Protein AF-A0A2N8KZ09-F1 (afdb_monomer_lite)

Foldseek 3Di:
DDDDDDDDDDDDDPPDDDDDPPPQFWWFECDPNDTDIDSDYYPPDTDRDDVVVVPPPPVPPPPPDDDDQDPPDVFFDADDPVRLVVLVVLLPDPVADPVLSVLSVVVSVVRVCSSVVVFGDGPVLVVLSVVQNVCSPPPPSNPVSSVSNVVSRVVRVVVSVPDPPDPPPDDDDDDDDDD

Structure (mmCIF, N/CA/C/O backbone):
data_AF-A0A2N8KZ09-F1
#
_entry.id   AF-A0A2N8KZ09-F1
#
loop_
_atom_site.group_PDB
_atom_site.id
_atom_site.type_symbol
_atom_site.label_atom_id
_atom_site.label_alt_id
_atom_site.label_comp_id
_atom_site.label_asym_id
_atom_site.label_entity_id
_atom_site.label_seq_id
_atom_site.pdbx_PDB_ins_code
_atom_site.Cartn_x
_atom_site.Cartn_y
_atom_site.Cartn_z
_atom_site.occupancy
_atom_site.B_iso_or_equiv
_atom_site.auth_seq_id
_atom_site.auth_comp_id
_atom_site.auth_asym_id
_atom_site.auth_atom_id
_atom_site.pdbx_PDB_model_num
ATOM 1 N N . MET A 1 1 ? -42.886 10.091 74.889 1.00 37.59 1 MET A N 1
ATOM 2 C CA . MET A 1 1 ? -41.455 10.090 75.266 1.00 37.59 1 MET A CA 1
ATOM 3 C C . MET A 1 1 ? -40.608 9.881 74.020 1.00 37.59 1 MET A C 1
ATOM 5 O O . MET A 1 1 ? -40.576 8.797 73.460 1.00 37.59 1 MET A O 1
ATOM 9 N N . THR A 1 2 ? -40.001 10.965 73.553 1.00 36.28 2 THR A N 1
ATOM 10 C CA . THR A 1 2 ? -39.181 11.098 72.344 1.00 36.28 2 THR A CA 1
ATOM 11 C C . THR A 1 2 ? -37.743 10.675 72.647 1.00 36.28 2 THR A C 1
ATOM 13 O O . THR A 1 2 ? -37.144 11.218 73.576 1.00 36.28 2 THR A O 1
ATOM 16 N N . LYS A 1 3 ? -37.153 9.756 71.870 1.00 41.88 3 LYS A N 1
ATOM 17 C CA . LYS A 1 3 ? -35.700 9.513 71.898 1.00 41.88 3 LYS A CA 1
ATOM 18 C C . LYS A 1 3 ? -35.048 10.035 70.621 1.00 41.88 3 LYS A C 1
ATOM 20 O O . LYS A 1 3 ? -35.532 9.836 69.513 1.00 41.88 3 LYS A O 1
ATOM 25 N N . LYS A 1 4 ? -34.006 10.824 70.867 1.00 43.16 4 LYS A N 1
ATOM 26 C CA . LYS A 1 4 ? -33.340 11.776 69.984 1.00 43.16 4 LYS A CA 1
ATOM 27 C C . LYS A 1 4 ? -32.365 11.079 69.034 1.00 43.16 4 LYS A C 1
ATOM 29 O O . LYS A 1 4 ? -31.778 10.058 69.370 1.00 43.16 4 LYS A O 1
ATOM 34 N N . LYS A 1 5 ? -32.194 11.715 67.874 1.00 48.69 5 LYS A N 1
ATOM 35 C CA . LYS A 1 5 ? -31.202 11.450 66.828 1.00 48.69 5 LYS A CA 1
ATOM 36 C C . LYS A 1 5 ? -29.774 11.432 67.386 1.00 48.69 5 LYS A C 1
ATOM 38 O O . LYS A 1 5 ? -29.402 12.346 68.120 1.00 48.69 5 LYS A O 1
ATOM 43 N N . THR A 1 6 ? -28.953 10.514 66.887 1.00 51.81 6 THR A N 1
ATOM 44 C CA . THR A 1 6 ? -27.493 10.663 66.858 1.00 51.81 6 THR A CA 1
ATOM 45 C C . THR A 1 6 ? -27.027 10.500 65.417 1.00 51.81 6 THR A C 1
ATOM 47 O O . THR A 1 6 ? -27.088 9.424 64.834 1.00 51.81 6 THR A O 1
ATOM 50 N N . LEU A 1 7 ? -26.619 11.627 64.841 1.00 48.38 7 LEU A N 1
ATOM 51 C CA . LEU A 1 7 ? -25.989 11.777 63.538 1.00 48.38 7 LEU A CA 1
ATOM 52 C C . LEU A 1 7 ? -24.476 11.842 63.796 1.00 48.38 7 LEU A C 1
ATOM 54 O O . LEU A 1 7 ? -24.051 12.760 64.493 1.00 48.38 7 LEU A O 1
ATOM 58 N N . ARG A 1 8 ? -23.680 10.891 63.293 1.00 46.66 8 ARG A N 1
ATOM 59 C CA . ARG A 1 8 ? -22.218 11.010 63.092 1.00 46.66 8 ARG A CA 1
ATOM 60 C C . ARG A 1 8 ? 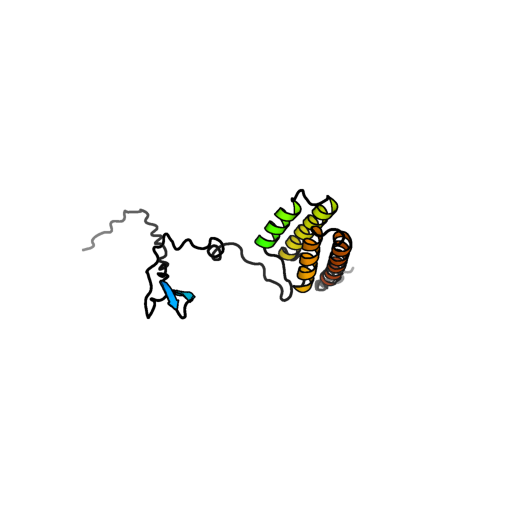-21.692 9.747 62.408 1.00 46.66 8 ARG A C 1
ATOM 62 O O . ARG A 1 8 ? -21.814 8.667 62.968 1.00 46.66 8 ARG A O 1
ATOM 69 N N . GLY A 1 9 ? -21.096 9.893 61.225 1.00 42.09 9 GLY A N 1
ATOM 70 C CA . GLY A 1 9 ? -20.384 8.797 60.563 1.00 42.09 9 GLY A CA 1
ATOM 71 C C . GLY A 1 9 ? -20.285 8.941 59.049 1.00 42.09 9 GLY A C 1
ATOM 72 O O . GLY A 1 9 ? -20.786 8.101 58.317 1.00 42.09 9 GLY A O 1
ATOM 73 N N . LEU A 1 10 ? -19.669 10.025 58.580 1.00 50.28 10 LEU A N 1
ATOM 74 C CA . LEU A 1 10 ? -19.188 10.157 57.207 1.00 50.28 10 LEU A CA 1
ATOM 75 C C . LEU A 1 10 ? -17.966 9.234 57.037 1.00 50.28 10 LEU A C 1
ATOM 77 O O . LEU A 1 10 ? -16.933 9.537 57.623 1.00 50.28 10 LEU A O 1
ATOM 81 N N . ALA A 1 11 ? -18.069 8.142 56.272 1.00 45.16 11 ALA A N 1
ATOM 82 C CA . ALA A 1 11 ? -16.918 7.449 55.675 1.00 45.16 11 ALA A CA 1
ATOM 83 C C . ALA A 1 11 ? -17.368 6.408 54.629 1.00 45.16 11 ALA A C 1
ATOM 85 O O . ALA A 1 11 ? -17.745 5.290 54.957 1.00 45.16 11 ALA A O 1
ATOM 86 N N . LEU A 1 12 ? -17.330 6.816 53.359 1.00 50.81 12 LEU A N 1
ATOM 87 C CA . LEU A 1 12 ? -16.536 6.153 52.321 1.00 50.81 12 LEU A CA 1
ATOM 88 C C . LEU A 1 12 ? -16.570 4.610 52.294 1.00 50.81 12 LEU A C 1
ATOM 90 O O . LEU A 1 12 ? -15.692 3.981 52.867 1.00 50.81 12 LEU A O 1
ATOM 94 N N . VAL A 1 13 ? -17.479 4.012 51.513 1.00 52.56 13 VAL A N 1
ATOM 95 C CA . VAL A 1 13 ? -17.169 2.774 50.772 1.00 52.56 13 VAL A CA 1
ATOM 96 C C . VAL A 1 13 ? -17.828 2.838 49.397 1.00 52.56 13 VAL A C 1
ATOM 98 O O . VAL A 1 13 ? -19.009 2.567 49.199 1.00 52.56 13 VAL A O 1
ATOM 101 N N . LEU A 1 14 ? -17.002 3.240 48.441 1.00 52.16 14 LEU A N 1
ATOM 102 C CA . LEU A 1 14 ? -17.179 3.086 47.012 1.00 52.16 14 LEU A CA 1
ATOM 103 C C . LEU A 1 14 ? -17.068 1.582 46.688 1.00 52.16 14 LEU A C 1
ATOM 105 O O . LEU A 1 14 ? -15.978 1.088 46.413 1.00 52.16 14 LEU A O 1
ATOM 109 N N . SER A 1 15 ? -18.165 0.825 46.776 1.00 49.12 15 SER A N 1
ATOM 110 C CA . SER A 1 15 ? -18.178 -0.593 46.383 1.00 49.12 15 SER A CA 1
ATOM 111 C C . SER A 1 15 ? -18.337 -0.729 44.870 1.00 49.12 15 SER A C 1
ATOM 113 O O . SER A 1 15 ? -19.408 -1.029 44.350 1.00 49.12 15 SER A O 1
ATOM 115 N N . VAL A 1 16 ? -17.223 -0.512 44.173 1.00 52.28 16 VAL A N 1
ATOM 116 C CA . VAL A 1 16 ? -16.947 -1.130 42.876 1.00 52.28 16 VAL A CA 1
ATOM 117 C C . VAL A 1 16 ? -16.784 -2.634 43.120 1.00 52.28 16 VAL A C 1
ATOM 119 O O . VAL A 1 16 ? -15.796 -3.064 43.706 1.00 52.28 16 VAL A O 1
ATOM 122 N N . LEU A 1 17 ? -17.757 -3.431 42.688 1.00 49.12 17 LEU A N 1
ATOM 123 C CA . LEU A 1 17 ? -17.628 -4.878 42.479 1.00 49.12 17 LEU A CA 1
ATOM 124 C C . LEU A 1 17 ? -18.043 -5.101 41.019 1.00 49.12 17 LEU A C 1
ATOM 126 O O . LEU A 1 17 ? -19.218 -5.029 40.682 1.00 49.12 17 LEU A O 1
ATOM 130 N N . ALA A 1 18 ? -17.097 -4.978 40.089 1.00 41.66 18 ALA A N 1
ATOM 131 C CA . ALA A 1 18 ? -16.238 -6.071 39.628 1.00 41.66 18 ALA A CA 1
ATOM 132 C C . ALA A 1 18 ? -17.068 -7.159 38.930 1.00 41.66 18 ALA A C 1
ATOM 134 O O . ALA A 1 18 ? -17.763 -7.949 39.564 1.00 41.66 18 ALA A O 1
ATOM 135 N N . GLY A 1 19 ? -17.004 -7.140 37.597 1.00 48.84 19 GLY A N 1
ATOM 136 C CA . GLY A 1 19 ? -17.665 -8.098 36.727 1.00 48.84 19 GLY A CA 1
ATOM 137 C C . GLY A 1 19 ? -17.161 -9.520 36.941 1.00 48.84 19 GLY A C 1
ATOM 138 O O . GLY A 1 19 ? -15.963 -9.768 37.057 1.00 48.84 19 GLY A O 1
ATOM 139 N N . VAL A 1 20 ? -18.103 -10.456 36.932 1.00 45.44 20 VAL A N 1
ATOM 140 C CA . VAL A 1 20 ? -17.838 -11.886 36.781 1.00 45.44 20 VAL A CA 1
ATOM 141 C C . VAL A 1 20 ? -18.140 -12.251 35.333 1.00 45.44 20 VAL A C 1
ATOM 143 O O . VAL A 1 20 ? -19.251 -12.636 34.978 1.00 45.44 20 VAL A O 1
ATOM 146 N N . SER A 1 21 ? -17.139 -12.088 34.472 1.00 44.50 21 SER A N 1
ATOM 147 C CA . SER A 1 21 ? -17.090 -12.815 33.207 1.00 44.50 21 SER A CA 1
ATOM 148 C C . SER A 1 21 ? -16.726 -14.255 33.558 1.00 44.50 21 SER A C 1
ATOM 150 O O . SER A 1 21 ? -15.598 -14.518 33.968 1.00 44.50 21 SER A O 1
ATOM 152 N N . GLN A 1 22 ? -17.678 -15.183 33.461 1.00 50.59 22 GLN A N 1
ATOM 153 C CA . GLN A 1 22 ? -17.363 -16.605 33.573 1.00 50.59 22 GLN A CA 1
ATOM 154 C C . GLN A 1 22 ? -16.475 -16.978 32.382 1.00 50.59 22 GLN A C 1
ATOM 156 O O . GLN A 1 22 ? -16.927 -16.970 31.238 1.00 50.59 22 GLN A O 1
ATOM 161 N N . ALA A 1 23 ? -15.197 -17.238 32.649 1.00 48.69 23 ALA A N 1
ATOM 162 C CA . ALA A 1 23 ? -14.292 -17.833 31.680 1.00 48.69 23 ALA A CA 1
ATOM 163 C C . ALA A 1 23 ? -14.815 -19.242 31.370 1.00 48.69 23 ALA A C 1
ATOM 165 O O . ALA A 1 23 ? -14.746 -20.128 32.219 1.00 48.69 23 ALA A O 1
ATOM 166 N N . GLY A 1 24 ? -15.417 -19.416 30.192 1.00 58.44 24 GLY A N 1
ATOM 167 C CA . GLY A 1 24 ? -15.890 -20.717 29.726 1.00 58.44 24 GLY A CA 1
ATOM 168 C C . GLY A 1 24 ? -14.720 -21.691 29.605 1.00 58.44 24 GLY A C 1
ATOM 169 O O . GLY A 1 24 ? -13.676 -21.353 29.050 1.00 58.44 24 GLY A O 1
ATOM 170 N N . GLU A 1 25 ? -14.884 -22.884 30.165 1.00 63.88 25 GLU A N 1
ATOM 171 C CA . GLU A 1 25 ? -13.904 -23.965 30.095 1.00 63.88 25 GLU A CA 1
ATOM 172 C C . GLU A 1 25 ? -13.882 -24.523 28.663 1.00 63.88 25 GLU A C 1
ATOM 174 O O . GLU A 1 25 ? -14.901 -25.002 28.164 1.00 63.88 25 GLU A O 1
ATOM 179 N N . ILE A 1 26 ? -12.740 -24.413 27.976 1.00 70.44 26 ILE A N 1
ATOM 180 C CA . ILE A 1 26 ? -12.590 -24.850 26.580 1.00 70.44 26 ILE A CA 1
ATOM 181 C C . ILE A 1 26 ? -12.091 -26.296 26.554 1.00 70.44 26 ILE A C 1
ATOM 183 O O . ILE A 1 26 ? -11.008 -26.613 27.048 1.00 70.44 26 ILE A O 1
ATOM 187 N N . TRP A 1 27 ? -12.864 -27.166 25.913 1.00 71.44 27 TRP A N 1
ATOM 188 C CA . TRP A 1 27 ? -12.604 -28.594 25.781 1.00 71.44 27 TRP A CA 1
ATOM 189 C C . TRP A 1 27 ? -11.967 -28.914 24.432 1.00 71.44 27 TRP A C 1
ATOM 191 O O . TRP A 1 27 ? -12.377 -28.394 23.392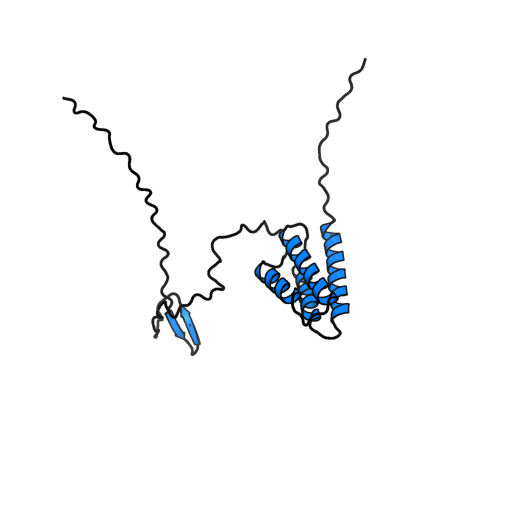 1.00 71.44 27 TRP A O 1
ATOM 201 N N . LYS A 1 28 ? -10.974 -29.808 24.434 1.00 75.31 28 LYS A N 1
ATOM 202 C CA . LYS A 1 28 ? -10.365 -30.345 23.213 1.00 75.31 28 LYS A CA 1
ATOM 203 C C . LYS A 1 28 ? -11.010 -31.685 22.877 1.00 75.31 28 LYS A C 1
ATOM 205 O O . LYS A 1 28 ? -10.715 -32.694 23.512 1.00 75.31 28 LYS A O 1
ATOM 210 N N . CYS A 1 29 ? -11.863 -31.694 21.862 1.00 78.38 29 CYS A N 1
ATOM 211 C CA . CYS A 1 29 ? -12.550 -32.892 21.398 1.00 78.38 29 CYS A CA 1
ATOM 212 C C . CYS A 1 29 ? -11.832 -33.478 20.180 1.00 78.38 29 CYS A C 1
ATOM 214 O O . CYS A 1 29 ? -11.504 -32.757 19.239 1.00 78.38 29 CYS A O 1
ATOM 216 N N . GLN A 1 30 ? -11.604 -34.789 20.178 1.00 71.38 30 GLN A N 1
ATOM 217 C CA . GLN A 1 30 ? -11.203 -35.533 18.982 1.00 71.38 30 GLN A CA 1
ATOM 218 C C . GLN A 1 30 ? -12.472 -36.075 18.321 1.00 71.38 30 GLN A C 1
ATOM 220 O O . GLN A 1 30 ? -13.122 -36.957 18.877 1.00 71.38 30 GLN A O 1
ATOM 225 N N . GLN A 1 31 ? -12.847 -35.533 17.162 1.00 68.00 31 GLN A N 1
ATOM 226 C CA . GLN A 1 31 ? -14.030 -35.963 16.416 1.00 68.00 31 GLN A CA 1
ATOM 227 C C . GLN A 1 31 ? -13.649 -36.194 14.951 1.00 68.00 31 GLN A C 1
ATOM 229 O O . GLN A 1 31 ? -13.038 -35.331 14.324 1.00 68.00 31 GLN A O 1
ATOM 234 N N . ASP A 1 32 ? -13.965 -37.378 14.419 1.00 59.81 32 ASP A N 1
ATOM 235 C CA . ASP A 1 32 ? -13.689 -37.766 13.025 1.00 59.81 32 ASP A CA 1
ATOM 236 C C . ASP A 1 32 ? -12.203 -37.650 12.620 1.00 59.81 32 ASP A C 1
ATOM 238 O O . ASP A 1 32 ? -11.861 -37.247 11.510 1.00 59.81 32 ASP A O 1
ATOM 242 N N . GLY A 1 33 ? -11.293 -37.960 13.552 1.00 67.75 33 GLY A N 1
ATOM 243 C CA . GLY A 1 33 ? -9.843 -37.833 13.349 1.00 67.75 33 GLY A CA 1
ATOM 244 C C . GLY A 1 33 ? -9.329 -36.387 13.314 1.00 67.75 33 GLY A C 1
ATOM 245 O O . GLY A 1 33 ? -8.146 -36.168 13.053 1.00 67.75 33 GLY A O 1
ATOM 246 N N . GLN A 1 34 ? -10.191 -35.401 13.584 1.00 53.75 34 GLN A N 1
ATOM 247 C CA . GLN A 1 34 ? -9.842 -33.987 13.679 1.00 53.75 34 GLN A CA 1
ATOM 248 C C . GLN A 1 34 ? -10.026 -33.457 15.103 1.00 53.75 34 GLN A C 1
ATOM 250 O O . GLN A 1 34 ? -11.022 -33.710 15.781 1.00 53.75 34 GLN A O 1
ATOM 255 N N . VAL A 1 35 ? -9.070 -32.638 15.537 1.00 77.06 35 VAL A N 1
ATOM 256 C CA . VAL A 1 35 ? -9.158 -31.915 16.806 1.00 77.06 35 VAL A CA 1
ATOM 257 C C . VAL A 1 35 ? -10.066 -30.701 16.630 1.00 77.06 35 VAL A C 1
ATOM 259 O O . VAL A 1 35 ? -9.781 -29.826 15.810 1.00 77.06 35 VAL A O 1
ATOM 262 N N . ARG A 1 36 ? -11.122 -30.611 17.440 1.00 69.81 36 ARG A N 1
ATOM 263 C CA . ARG A 1 36 ? -12.013 -29.449 17.523 1.00 69.81 36 ARG A CA 1
ATOM 264 C C . ARG A 1 36 ? -12.074 -28.917 18.949 1.00 69.81 36 ARG A C 1
ATOM 266 O O . ARG A 1 36 ? -12.117 -29.686 19.905 1.00 69.81 36 ARG A O 1
ATOM 273 N N . TYR A 1 37 ? -12.073 -27.596 19.081 1.00 76.00 37 TYR A N 1
ATOM 274 C CA . TYR A 1 37 ? -12.215 -26.916 20.366 1.00 76.00 37 TYR A CA 1
ATOM 275 C C . TYR A 1 37 ? -13.682 -26.548 20.577 1.00 76.00 37 TYR A C 1
ATOM 277 O O . TYR A 1 37 ? -14.329 -26.049 19.655 1.00 76.00 37 TYR A O 1
ATOM 285 N N . SER A 1 38 ? -14.207 -26.844 21.761 1.00 69.88 38 SER A N 1
ATOM 286 C CA . SER A 1 38 ? -15.618 -26.677 22.101 1.00 69.88 38 SER A CA 1
ATOM 287 C C . SER A 1 38 ? -15.752 -26.029 23.471 1.00 69.88 38 SER A C 1
ATOM 289 O O . SER A 1 38 ? -15.105 -26.451 24.423 1.00 69.88 38 SER A O 1
ATOM 291 N N . ASP A 1 39 ? -16.663 -25.069 23.595 1.00 72.38 39 ASP A N 1
ATOM 292 C CA . ASP A 1 39 ? -17.038 -24.461 24.882 1.00 72.38 39 ASP A CA 1
ATOM 293 C C . ASP A 1 39 ? -18.000 -25.357 25.693 1.00 72.38 39 ASP A C 1
ATOM 295 O O . ASP A 1 39 ? -18.592 -24.941 26.688 1.00 72.38 39 ASP A O 1
ATOM 299 N N . ARG A 1 40 ? -18.220 -26.594 25.230 1.00 68.94 40 ARG A N 1
ATOM 300 C CA . ARG A 1 40 ? -19.036 -27.630 25.874 1.00 68.94 40 ARG A CA 1
ATOM 301 C C . ARG A 1 40 ? -18.244 -28.935 25.989 1.00 68.94 40 ARG A C 1
ATOM 303 O O . ARG A 1 40 ? -17.488 -29.238 25.059 1.00 68.94 40 ARG A O 1
ATOM 310 N N . PRO A 1 41 ? -18.456 -29.723 27.060 1.00 69.25 41 PRO A N 1
ATOM 311 C CA . PRO A 1 41 ? -17.754 -30.983 27.277 1.00 69.25 41 PRO A CA 1
ATOM 312 C C . PRO A 1 41 ? -17.956 -31.959 26.116 1.00 69.25 41 PRO A C 1
ATOM 314 O O . PRO A 1 41 ? -19.043 -32.060 25.541 1.00 69.25 41 PRO A O 1
ATOM 317 N N . CYS A 1 42 ? -16.883 -32.666 25.763 1.00 71.00 42 CYS A N 1
ATOM 318 C CA . CYS A 1 42 ? -16.877 -33.588 24.635 1.00 71.00 42 CYS A CA 1
ATOM 319 C C . CYS A 1 42 ? -17.752 -34.818 24.934 1.00 71.00 42 CYS A C 1
ATOM 321 O O . CYS A 1 42 ? -17.605 -35.415 25.999 1.00 71.00 42 CYS A O 1
ATOM 323 N N . PRO A 1 43 ? -18.616 -35.254 24.000 1.00 62.44 43 PRO A N 1
ATOM 324 C CA . PRO A 1 43 ? -19.548 -36.356 24.242 1.00 62.44 43 PRO A CA 1
ATOM 325 C C . PRO A 1 43 ? -18.898 -37.751 24.258 1.00 62.44 43 PRO A C 1
ATOM 327 O O . PRO A 1 43 ? -19.521 -38.687 24.747 1.00 62.44 43 PRO A O 1
ATOM 330 N N . ALA A 1 44 ? -17.683 -37.913 23.720 1.00 59.50 44 ALA A N 1
ATOM 331 C CA . ALA A 1 44 ? -17.059 -39.230 23.531 1.00 59.50 44 ALA A CA 1
ATOM 332 C C . ALA A 1 44 ? -15.753 -39.423 24.320 1.00 59.50 44 ALA A C 1
ATOM 334 O O . ALA A 1 44 ? -15.552 -40.492 24.882 1.00 59.50 44 ALA A O 1
ATOM 335 N N . GLN A 1 45 ? -14.884 -38.406 24.368 1.00 56.25 45 GLN A N 1
ATOM 336 C CA . GLN A 1 45 ? -13.657 -38.321 25.175 1.00 56.25 45 GLN A CA 1
ATOM 337 C C . GLN A 1 45 ? -13.012 -36.952 24.908 1.00 56.25 45 GLN A C 1
ATOM 339 O O . GLN A 1 45 ? -12.978 -36.491 23.764 1.00 56.25 45 GLN A O 1
ATOM 344 N N . GLY A 1 46 ? -12.518 -36.286 25.949 1.00 53.12 46 GLY A N 1
ATOM 345 C CA . GLY A 1 46 ? -11.824 -35.009 25.824 1.00 53.12 46 GLY A CA 1
ATOM 346 C C . GLY A 1 46 ? -11.036 -34.701 27.085 1.00 53.12 46 GLY A C 1
ATOM 347 O O . GLY A 1 46 ? -11.548 -34.873 28.188 1.00 53.12 46 GLY A O 1
ATOM 348 N N . ASP A 1 47 ? -9.795 -34.260 26.911 1.00 57.53 47 ASP A N 1
ATOM 349 C CA . ASP A 1 47 ? -8.963 -33.797 28.014 1.00 57.53 47 ASP A CA 1
ATOM 350 C C . ASP A 1 47 ? -9.294 -32.333 28.313 1.00 57.53 47 ASP A C 1
ATOM 352 O O . ASP A 1 47 ? -9.320 -31.486 27.409 1.00 57.53 47 ASP A O 1
ATOM 356 N N . THR A 1 48 ? -9.527 -32.024 29.589 1.00 49.50 48 THR A N 1
ATOM 357 C CA . THR A 1 48 ? -9.639 -30.643 30.057 1.00 49.50 48 THR A CA 1
ATOM 358 C C . THR A 1 48 ? -8.297 -29.948 29.855 1.00 49.50 48 THR A C 1
ATOM 360 O O . THR A 1 48 ? -7.277 -30.346 30.423 1.00 49.50 48 THR A O 1
ATOM 363 N N . LEU A 1 49 ? -8.272 -28.895 29.040 1.00 54.56 49 LEU A N 1
ATOM 364 C CA . LEU A 1 49 ? -7.050 -28.132 28.828 1.00 54.56 49 LEU A CA 1
ATOM 365 C C . LEU A 1 49 ? -6.839 -27.154 29.982 1.00 54.56 49 LEU A C 1
ATOM 367 O O . LEU A 1 49 ? -7.675 -26.299 30.261 1.00 54.56 49 LEU A O 1
ATOM 371 N N . SER A 1 50 ? -5.681 -27.259 30.638 1.00 51.12 50 SER A N 1
ATOM 372 C CA . SER A 1 50 ? -5.275 -26.298 31.663 1.00 51.12 50 SER A CA 1
ATOM 373 C C . SER A 1 50 ? -5.200 -24.887 31.057 1.00 51.12 50 SER A C 1
ATOM 375 O O . SER A 1 50 ? -4.635 -24.727 29.968 1.00 51.12 50 SER A O 1
ATOM 377 N N . PRO A 1 51 ? -5.678 -23.840 31.757 1.00 54.41 51 PRO A N 1
ATOM 378 C CA . PRO A 1 51 ? -5.678 -22.456 31.271 1.00 54.41 51 PRO A CA 1
ATOM 379 C C . PRO A 1 51 ? -4.289 -21.917 30.890 1.00 54.41 51 PRO A C 1
ATOM 381 O O . PRO A 1 51 ? -4.185 -20.906 30.209 1.00 54.41 51 PRO A O 1
ATOM 384 N N . ARG A 1 52 ? -3.203 -22.606 31.268 1.00 55.44 52 ARG A N 1
ATOM 385 C CA . ARG A 1 52 ? -1.832 -22.274 30.849 1.00 55.44 52 ARG A CA 1
ATOM 386 C C . ARG A 1 52 ? -1.521 -22.643 29.391 1.00 55.44 52 ARG A C 1
ATOM 388 O O . ARG A 1 52 ? -0.628 -22.045 28.799 1.00 55.44 52 ARG A O 1
ATOM 395 N N . VAL A 1 53 ? -2.233 -23.627 28.836 1.00 56.31 53 VAL A N 1
ATOM 396 C CA . VAL A 1 53 ? -2.126 -24.082 27.435 1.00 56.31 53 VAL A CA 1
ATOM 397 C C . VAL A 1 53 ? -3.128 -23.343 26.543 1.00 56.31 53 VAL A C 1
ATOM 399 O O . VAL A 1 53 ? -2.883 -23.167 25.352 1.00 56.31 53 VAL A O 1
ATOM 402 N N . LEU A 1 54 ? -4.208 -22.822 27.134 1.00 55.84 54 LEU A N 1
ATOM 403 C CA . LEU A 1 54 ? -5.076 -21.808 26.537 1.00 55.84 54 LEU A CA 1
ATOM 404 C C . LEU A 1 54 ? -4.374 -20.445 26.586 1.00 55.84 54 LEU A C 1
ATOM 406 O O . LEU A 1 54 ? -4.822 -19.512 27.244 1.00 55.84 54 LEU A O 1
ATOM 410 N N . GLN A 1 55 ? -3.240 -20.323 25.898 1.00 56.38 55 GLN A N 1
ATOM 411 C CA . GLN A 1 55 ? -2.756 -19.003 25.519 1.00 56.38 55 GLN A CA 1
ATOM 412 C C . GLN A 1 55 ? -3.829 -18.419 24.591 1.00 56.38 55 GLN A C 1
ATOM 414 O O . GLN A 1 55 ? -4.066 -18.994 23.522 1.00 56.38 55 GLN A O 1
ATOM 419 N N . PRO A 1 56 ? -4.526 -17.331 24.969 1.00 52.53 56 PRO A N 1
ATOM 420 C CA . PRO A 1 56 ? -5.360 -16.636 24.011 1.00 52.53 56 PRO A CA 1
ATOM 421 C C . PRO A 1 56 ? -4.440 -16.265 22.854 1.00 52.53 56 PRO A C 1
ATOM 423 O O . PRO A 1 56 ? -3.383 -15.673 23.072 1.00 52.53 56 PRO A O 1
ATOM 426 N N . ASN A 1 57 ? -4.805 -16.631 21.625 1.00 47.34 57 ASN A N 1
ATOM 427 C CA . ASN A 1 57 ? -4.165 -16.014 20.475 1.00 47.34 57 ASN A CA 1
ATOM 428 C C . ASN A 1 57 ? -4.291 -14.504 20.697 1.00 47.34 57 ASN A C 1
ATOM 430 O O . ASN A 1 57 ? -5.401 -13.966 20.656 1.00 47.34 57 ASN A O 1
ATOM 434 N N . VAL A 1 58 ? -3.168 -13.826 20.939 1.00 50.56 58 VAL A N 1
ATOM 435 C CA . VAL A 1 58 ? -3.056 -12.372 21.166 1.00 50.56 58 VAL A CA 1
ATOM 436 C C . VAL A 1 58 ? -3.419 -11.549 19.916 1.00 50.56 58 VAL A C 1
ATOM 438 O O . VAL A 1 58 ? -3.006 -10.414 19.747 1.00 50.56 58 VAL A O 1
ATOM 441 N N . VAL A 1 59 ? -4.231 -12.128 19.030 1.00 49.81 59 VAL A N 1
ATOM 442 C CA . VAL A 1 59 ? -4.793 -11.537 17.816 1.00 49.81 59 VAL A CA 1
ATOM 443 C C . VAL A 1 59 ? -6.332 -11.444 17.904 1.00 49.81 59 VAL A C 1
ATOM 445 O O . VAL A 1 59 ? -6.966 -10.897 17.007 1.00 49.81 59 VAL A O 1
ATOM 448 N N . ALA A 1 60 ? -6.974 -11.943 18.975 1.00 51.72 60 ALA A N 1
ATOM 449 C CA . ALA A 1 60 ? -8.444 -11.972 19.076 1.00 51.72 60 ALA A CA 1
ATOM 450 C C . ALA A 1 60 ? -9.061 -11.355 20.350 1.00 51.72 60 ALA A C 1
ATOM 452 O O . ALA A 1 60 ? -10.285 -11.266 20.422 1.00 51.72 60 ALA A O 1
ATOM 453 N N . ALA A 1 61 ? -8.270 -10.880 21.319 1.00 44.84 61 ALA A N 1
ATOM 454 C CA . ALA A 1 61 ? -8.782 -10.400 22.613 1.00 44.84 61 ALA A CA 1
ATOM 455 C C . ALA A 1 61 ? -8.614 -8.887 22.871 1.00 44.84 61 ALA A C 1
ATOM 457 O O . ALA A 1 61 ? -8.648 -8.458 24.016 1.00 44.84 61 ALA A O 1
ATOM 458 N N . GLU A 1 62 ? -8.514 -8.070 21.820 1.00 43.66 62 GLU A N 1
ATOM 459 C CA . GLU A 1 62 ? -8.674 -6.603 21.902 1.00 43.66 62 GLU A CA 1
ATOM 460 C C . GLU A 1 62 ? -9.870 -6.115 21.064 1.00 43.66 62 GLU A C 1
ATOM 462 O O . GLU A 1 62 ? -9.906 -5.007 20.541 1.00 43.66 62 GLU A O 1
ATOM 467 N N . ARG A 1 63 ? -10.903 -6.959 20.920 1.00 51.81 63 ARG A N 1
ATOM 468 C CA . ARG A 1 63 ? -12.163 -6.580 20.254 1.00 51.81 63 ARG A CA 1
ATOM 469 C C . ARG A 1 63 ? -13.217 -5.964 21.177 1.00 51.81 63 ARG A C 1
ATOM 471 O O . ARG A 1 63 ? -14.344 -5.750 20.742 1.00 51.81 63 ARG A O 1
ATOM 478 N N . ALA A 1 64 ? -12.867 -5.623 22.411 1.00 50.91 64 ALA A N 1
ATOM 479 C CA . ALA A 1 64 ? -13.742 -4.868 23.295 1.00 50.91 64 ALA A CA 1
ATOM 480 C C . ALA A 1 64 ? -12.955 -3.722 23.935 1.00 50.91 64 ALA A C 1
ATOM 482 O O . ALA A 1 64 ? -12.036 -3.961 24.705 1.00 50.91 64 ALA A O 1
ATOM 483 N N . ALA A 1 65 ? -13.376 -2.496 23.617 1.00 48.00 65 ALA A N 1
ATOM 484 C CA . ALA A 1 65 ? -12.877 -1.217 24.122 1.00 48.00 65 ALA A CA 1
ATOM 485 C C . ALA A 1 65 ? -11.573 -0.688 23.499 1.00 48.00 65 ALA A C 1
ATOM 487 O O . ALA A 1 65 ? -10.521 -0.725 24.124 1.00 48.00 65 ALA A O 1
ATOM 488 N N . SER A 1 66 ? -11.676 -0.066 22.316 1.00 41.78 66 SER A N 1
ATOM 489 C CA . SER A 1 66 ? -11.230 1.328 22.103 1.00 41.78 66 SER A CA 1
ATOM 490 C C . SER A 1 66 ? -11.480 1.798 20.666 1.00 41.78 66 SER A C 1
ATOM 492 O O . SER A 1 66 ? -11.081 1.148 19.708 1.00 41.78 66 SER A O 1
ATOM 494 N N . GLY A 1 67 ? -12.115 2.966 20.530 1.00 35.06 67 GLY A N 1
ATOM 495 C CA . GLY A 1 67 ? -12.188 3.728 19.282 1.00 35.06 67 GLY A CA 1
ATOM 496 C C . GLY A 1 67 ? -13.483 3.537 18.500 1.00 35.06 67 GLY A C 1
ATOM 497 O O . GLY A 1 67 ? -13.611 2.626 17.688 1.00 35.06 67 GLY A O 1
ATOM 498 N N . ALA A 1 68 ? -14.441 4.438 18.715 1.00 40.78 68 ALA A N 1
ATOM 499 C CA . ALA A 1 68 ? -15.623 4.574 17.876 1.00 40.78 68 ALA A CA 1
ATOM 500 C C . ALA A 1 68 ? -15.209 4.675 16.397 1.00 40.78 68 ALA A C 1
ATOM 502 O O . ALA A 1 68 ? -14.607 5.660 15.970 1.00 40.78 68 ALA A O 1
ATOM 503 N N . ALA A 1 69 ? -15.526 3.640 15.617 1.00 47.28 69 ALA A N 1
ATOM 504 C CA . ALA A 1 69 ? -15.446 3.707 14.171 1.00 47.28 69 ALA A CA 1
ATOM 505 C C . ALA A 1 69 ? -16.381 4.830 13.705 1.00 47.28 69 ALA A C 1
ATOM 507 O O . ALA A 1 69 ? -17.588 4.775 13.949 1.00 47.28 69 ALA A O 1
ATOM 508 N N . ALA A 1 70 ? -15.825 5.849 13.047 1.00 49.31 70 ALA A N 1
ATOM 509 C CA . ALA A 1 70 ? -16.625 6.825 12.322 1.00 49.31 70 ALA A CA 1
ATOM 510 C C . ALA A 1 70 ? -17.594 6.084 11.376 1.00 49.31 70 ALA A C 1
ATOM 512 O O . ALA A 1 70 ? -17.240 5.002 10.885 1.00 49.31 70 ALA A O 1
ATOM 513 N N . PRO A 1 71 ? -18.801 6.620 11.111 1.00 42.00 71 PRO A N 1
ATOM 514 C CA . PRO A 1 71 ? -19.764 5.969 10.235 1.00 42.00 71 PRO A CA 1
ATOM 515 C C . PRO A 1 71 ? -19.102 5.648 8.894 1.00 42.00 71 PRO A C 1
ATOM 517 O O . PRO A 1 71 ? -18.747 6.544 8.127 1.00 42.00 71 PRO A O 1
ATOM 520 N N . ARG A 1 72 ? -18.902 4.355 8.619 1.00 51.31 72 ARG A N 1
ATOM 521 C CA . ARG A 1 72 ? -18.456 3.890 7.308 1.00 51.31 72 ARG A CA 1
ATOM 522 C C . ARG A 1 72 ? -19.572 4.240 6.333 1.00 51.31 72 ARG A C 1
ATOM 524 O O . ARG A 1 72 ? -20.615 3.591 6.334 1.00 51.31 72 ARG A O 1
ATOM 531 N N . LEU A 1 73 ? -19.384 5.305 5.552 1.00 51.94 73 LEU A N 1
ATOM 532 C CA . LEU A 1 73 ? -20.276 5.628 4.441 1.00 51.94 73 LEU A CA 1
ATOM 533 C C . LEU A 1 73 ? -20.419 4.369 3.586 1.00 51.94 73 LEU A C 1
ATOM 535 O O . LEU A 1 73 ? -19.412 3.788 3.184 1.00 51.94 73 LEU A O 1
ATOM 539 N N . VAL A 1 74 ? -21.657 3.944 3.335 1.00 53.69 74 VAL A N 1
ATOM 540 C CA . VAL A 1 74 ? -21.956 2.761 2.523 1.00 53.69 74 VAL A CA 1
ATOM 541 C C . VAL A 1 74 ? -21.200 2.888 1.193 1.00 53.69 74 VAL A C 1
ATOM 543 O O . VAL A 1 74 ? -21.380 3.861 0.460 1.00 53.69 74 VAL A O 1
ATOM 546 N N . GLY A 1 75 ? -20.277 1.957 0.939 1.00 68.62 75 GLY A N 1
ATOM 547 C CA . GLY A 1 75 ? -19.423 1.934 -0.254 1.00 68.62 75 GLY A CA 1
ATOM 548 C C . GLY A 1 75 ? -18.009 2.520 -0.114 1.00 68.62 75 GLY A C 1
ATOM 549 O O . GLY A 1 75 ? -17.214 2.306 -1.023 1.00 68.62 75 GLY A O 1
ATOM 550 N N . ASN A 1 76 ? -17.654 3.202 0.987 1.00 85.12 76 ASN A N 1
ATOM 551 C CA . ASN A 1 76 ? -16.264 3.598 1.262 1.00 85.12 76 ASN A CA 1
ATOM 552 C C . ASN A 1 76 ? -15.549 2.506 2.068 1.00 85.12 76 ASN A C 1
ATOM 554 O O . ASN A 1 76 ? -15.912 2.230 3.214 1.00 85.12 76 ASN A O 1
ATOM 558 N N . VAL A 1 77 ? -14.528 1.899 1.477 1.00 90.94 77 VAL A N 1
ATOM 559 C CA . VAL A 1 77 ? -13.676 0.900 2.125 1.00 90.94 77 VAL A CA 1
ATOM 560 C C . VAL A 1 77 ? -12.333 1.557 2.379 1.00 90.94 77 VAL A C 1
ATOM 562 O O . VAL A 1 77 ? -11.792 2.181 1.479 1.00 90.94 77 VAL A O 1
ATOM 565 N N . CYS A 1 78 ? -11.797 1.432 3.590 1.00 92.50 78 CYS A N 1
ATOM 566 C CA . CYS A 1 78 ? -10.477 1.952 3.938 1.00 92.50 78 CYS A CA 1
ATOM 567 C C . CYS A 1 78 ? -9.660 0.850 4.618 1.00 92.50 78 CYS A C 1
ATOM 569 O O . CYS A 1 78 ? -10.256 0.074 5.376 1.00 92.50 78 CYS A O 1
ATOM 571 N N . PRO A 1 79 ? -8.333 0.808 4.399 1.00 93.62 79 PRO A N 1
ATOM 572 C CA . PRO A 1 79 ? -7.421 -0.014 5.183 1.00 93.62 79 PRO A CA 1
ATOM 573 C C . PRO A 1 79 ? -7.610 0.233 6.680 1.00 93.62 79 PRO A C 1
ATOM 575 O O . PRO A 1 79 ? -7.917 1.355 7.100 1.00 93.62 79 PRO A O 1
ATOM 578 N N . ASP A 1 80 ? -7.457 -0.815 7.483 1.00 91.44 80 ASP A N 1
ATOM 579 C CA . ASP A 1 80 ? -7.482 -0.697 8.939 1.00 91.44 80 ASP A CA 1
ATOM 580 C C . ASP A 1 80 ? -6.104 -0.308 9.508 1.00 91.44 80 ASP A C 1
ATOM 582 O O . ASP A 1 80 ? -5.131 -0.125 8.776 1.00 91.44 80 ASP A O 1
ATOM 586 N N . ASP A 1 81 ? -6.030 -0.119 10.828 1.00 91.75 81 ASP A N 1
ATOM 587 C CA . ASP A 1 81 ? -4.790 0.300 11.496 1.00 91.75 81 ASP A CA 1
ATOM 588 C C . ASP A 1 81 ? -3.672 -0.741 11.389 1.00 91.75 81 ASP A C 1
ATOM 590 O O . ASP A 1 81 ? -2.500 -0.382 11.285 1.00 91.75 81 ASP A O 1
ATOM 594 N N . ILE A 1 82 ? -4.032 -2.025 11.360 1.00 93.06 82 ILE A N 1
ATOM 595 C CA . ILE A 1 82 ? -3.075 -3.125 11.244 1.00 93.06 82 ILE A CA 1
ATOM 596 C C . ILE A 1 82 ? -2.479 -3.132 9.832 1.00 93.06 82 ILE A C 1
ATOM 598 O O . ILE A 1 82 ? -1.264 -3.244 9.664 1.00 93.06 82 ILE A O 1
ATOM 602 N N . GLU A 1 83 ? -3.316 -2.955 8.809 1.00 93.88 83 GLU A N 1
ATOM 603 C CA . GLU A 1 83 ? -2.888 -2.852 7.417 1.00 93.88 83 GLU A CA 1
ATOM 604 C C . GLU A 1 83 ? -1.993 -1.622 7.200 1.00 93.88 83 GLU A C 1
ATOM 606 O O . GLU A 1 83 ? -0.940 -1.741 6.569 1.00 93.88 83 GLU A O 1
ATOM 611 N N . ILE A 1 84 ? -2.343 -0.467 7.779 1.00 95.06 84 ILE A N 1
ATOM 612 C CA . ILE A 1 84 ? -1.527 0.756 7.706 1.00 95.06 84 ILE A CA 1
ATOM 613 C C . ILE A 1 84 ? -0.160 0.554 8.377 1.00 95.06 84 ILE A C 1
ATOM 615 O O . ILE A 1 84 ? 0.861 0.881 7.771 1.00 95.06 84 ILE A O 1
ATOM 619 N N . ALA A 1 85 ? -0.099 -0.053 9.564 1.00 95.31 85 ALA A N 1
ATOM 620 C CA . ALA A 1 85 ? 1.171 -0.359 10.232 1.00 95.31 85 ALA A CA 1
ATOM 621 C C . ALA A 1 85 ? 2.045 -1.334 9.411 1.00 95.31 85 ALA A C 1
ATOM 623 O O . ALA A 1 85 ? 3.268 -1.180 9.302 1.00 95.31 85 ALA A O 1
ATOM 624 N N . ALA A 1 86 ? 1.424 -2.321 8.759 1.00 95.00 86 ALA A N 1
ATOM 625 C CA . ALA A 1 86 ? 2.121 -3.219 7.843 1.00 95.00 86 ALA A CA 1
ATOM 626 C C . ALA A 1 86 ? 2.621 -2.491 6.579 1.00 95.00 86 ALA A C 1
ATOM 628 O O . ALA A 1 86 ? 3.682 -2.823 6.043 1.00 95.00 86 ALA A O 1
ATOM 629 N N . MET A 1 87 ? 1.884 -1.498 6.071 1.00 95.94 87 MET A N 1
ATOM 630 C CA . MET A 1 87 ? 2.357 -0.622 4.991 1.00 95.94 87 MET A CA 1
ATOM 631 C C . MET A 1 87 ? 3.562 0.213 5.438 1.00 95.94 87 MET A C 1
ATOM 633 O O . MET A 1 87 ? 4.541 0.285 4.700 1.00 95.94 87 MET A O 1
ATOM 637 N N . GLU A 1 88 ? 3.528 0.787 6.642 1.00 96.38 88 GLU A N 1
ATOM 638 C CA . GLU A 1 88 ? 4.625 1.588 7.210 1.00 96.38 88 GLU A CA 1
ATOM 639 C C . GLU A 1 88 ? 5.921 0.790 7.316 1.00 96.38 88 GLU A C 1
ATOM 641 O O . GLU A 1 88 ? 6.965 1.243 6.850 1.00 96.38 88 GLU A O 1
ATOM 646 N N . THR A 1 89 ? 5.834 -0.439 7.825 1.00 96.12 89 THR A N 1
ATOM 647 C CA . THR A 1 89 ? 6.988 -1.340 7.937 1.00 96.12 89 THR A CA 1
ATOM 648 C C . THR A 1 89 ? 7.584 -1.646 6.557 1.00 96.12 89 THR A C 1
ATOM 650 O O . THR A 1 89 ? 8.795 -1.536 6.344 1.00 96.12 89 THR A O 1
ATOM 653 N N . ARG A 1 90 ? 6.731 -1.957 5.569 1.00 94.25 90 ARG A N 1
ATOM 654 C CA . ARG A 1 90 ? 7.160 -2.188 4.179 1.00 94.25 90 ARG A CA 1
ATOM 655 C C . ARG A 1 90 ? 7.812 -0.944 3.571 1.00 94.25 90 ARG A C 1
ATOM 657 O O . ARG A 1 90 ? 8.857 -1.059 2.939 1.00 94.25 90 ARG A O 1
ATOM 664 N N . ALA A 1 91 ? 7.263 0.243 3.823 1.00 94.94 91 ALA A N 1
ATOM 665 C CA . ALA A 1 91 ? 7.785 1.512 3.317 1.00 94.94 91 ALA A CA 1
ATOM 666 C C . ALA A 1 91 ? 9.173 1.887 3.870 1.00 94.94 91 ALA A C 1
ATOM 668 O O . ALA A 1 91 ? 9.860 2.715 3.271 1.00 94.94 91 ALA A O 1
ATOM 669 N N . THR A 1 92 ? 9.588 1.295 4.995 1.00 93.94 92 THR A N 1
ATOM 670 C CA . THR A 1 92 ? 10.926 1.479 5.590 1.00 93.94 92 THR A CA 1
ATOM 671 C C . THR A 1 92 ? 11.942 0.409 5.192 1.00 93.94 92 THR A C 1
ATOM 673 O O . THR A 1 92 ? 13.081 0.442 5.651 1.00 93.94 92 THR A O 1
ATOM 676 N N . THR A 1 93 ? 11.556 -0.551 4.349 1.00 93.25 93 THR A N 1
ATOM 677 C CA . THR A 1 93 ? 12.439 -1.660 3.971 1.00 93.25 93 THR A CA 1
ATOM 678 C C . THR A 1 93 ? 13.602 -1.165 3.104 1.00 93.25 93 THR A C 1
ATOM 680 O O . THR A 1 93 ? 13.395 -0.495 2.093 1.00 93.25 93 THR A O 1
ATOM 683 N N . SER A 1 94 ? 14.831 -1.539 3.468 1.00 91.38 94 SER A N 1
ATOM 684 C CA . SER A 1 94 ? 16.061 -1.116 2.779 1.00 91.38 94 SER A CA 1
ATOM 685 C C . SER A 1 94 ? 16.264 -1.745 1.398 1.00 91.38 94 SER A C 1
ATOM 687 O O . SER A 1 94 ? 17.035 -1.219 0.603 1.00 91.38 94 SER A O 1
ATOM 689 N N . SER A 1 95 ? 15.574 -2.847 1.090 1.00 90.06 95 SER A N 1
ATOM 690 C CA . SER A 1 95 ? 15.614 -3.494 -0.228 1.00 90.06 95 SER A CA 1
ATOM 691 C C . SER A 1 95 ? 14.856 -2.724 -1.315 1.00 90.06 95 SER A C 1
ATOM 693 O O . SER A 1 95 ? 14.943 -3.088 -2.483 1.00 90.06 95 SER A O 1
ATOM 695 N N . LEU A 1 96 ? 14.082 -1.701 -0.944 1.00 92.06 96 LEU A N 1
ATOM 696 C CA . LEU A 1 96 ? 13.349 -0.850 -1.876 1.00 92.06 96 LEU A CA 1
ATOM 697 C C . LEU A 1 96 ? 14.159 0.395 -2.227 1.00 92.06 96 LEU A C 1
ATOM 699 O O . LEU A 1 96 ? 14.750 1.030 -1.349 1.00 92.06 96 LEU A O 1
ATOM 703 N N . GLY A 1 97 ? 14.110 0.788 -3.499 1.00 94.12 97 GLY A N 1
ATOM 704 C CA . GLY A 1 97 ? 14.658 2.057 -3.955 1.00 94.12 97 GLY A CA 1
ATOM 705 C C . GLY A 1 97 ? 13.854 3.268 -3.451 1.00 94.12 97 GLY A C 1
ATOM 706 O O . GLY A 1 97 ? 12.750 3.132 -2.909 1.00 94.12 97 GLY A O 1
ATOM 707 N N . PRO A 1 98 ? 14.383 4.493 -3.626 1.00 94.25 98 PRO A N 1
ATOM 708 C CA . PRO A 1 98 ? 13.719 5.709 -3.157 1.00 94.25 98 PRO A CA 1
ATOM 709 C C . PRO A 1 98 ? 12.327 5.928 -3.767 1.00 94.25 98 PRO A C 1
ATOM 711 O O . PRO A 1 98 ? 11.429 6.425 -3.086 1.00 94.25 98 PRO A O 1
ATOM 714 N N . ALA A 1 99 ? 12.132 5.551 -5.035 1.00 93.44 99 ALA A N 1
ATOM 715 C CA . ALA A 1 99 ? 10.861 5.717 -5.737 1.00 93.44 99 ALA A CA 1
ATOM 716 C C . ALA A 1 99 ? 9.782 4.768 -5.191 1.00 93.44 99 ALA A C 1
ATOM 718 O O . ALA A 1 99 ? 8.643 5.178 -4.969 1.00 93.44 99 ALA A O 1
ATOM 719 N N . GLU A 1 100 ? 10.151 3.519 -4.921 1.00 95.44 100 GLU A N 1
ATOM 720 C CA . GLU A 1 100 ? 9.281 2.494 -4.348 1.00 95.44 100 GLU A CA 1
ATOM 721 C C . GLU A 1 100 ? 8.874 2.876 -2.919 1.00 95.44 100 GLU A C 1
ATOM 723 O O . GLU A 1 100 ? 7.691 2.857 -2.576 1.00 95.44 100 GLU A O 1
ATOM 728 N N . GLN A 1 101 ? 9.835 3.311 -2.094 1.00 96.00 101 GLN A N 1
ATOM 729 C CA . GLN A 1 101 ? 9.548 3.799 -0.742 1.00 96.00 101 GLN A CA 1
ATOM 730 C C . GLN A 1 101 ? 8.632 5.024 -0.761 1.00 96.00 101 GLN A C 1
ATOM 732 O O . GLN A 1 101 ? 7.727 5.134 0.069 1.00 96.00 101 GLN A O 1
ATOM 737 N N . ARG A 1 102 ? 8.856 5.959 -1.695 1.00 96.19 102 ARG A N 1
ATOM 738 C CA . ARG A 1 102 ? 8.005 7.142 -1.852 1.00 96.19 102 ARG A CA 1
ATOM 739 C C . ARG A 1 102 ? 6.573 6.742 -2.185 1.00 96.19 102 ARG A C 1
ATOM 741 O O . ARG A 1 102 ? 5.659 7.204 -1.508 1.00 96.19 102 ARG A O 1
ATOM 748 N N . PHE A 1 103 ? 6.397 5.836 -3.144 1.00 96.81 103 PHE A N 1
ATOM 749 C CA . PHE A 1 103 ? 5.085 5.316 -3.510 1.00 96.81 103 PHE A CA 1
ATOM 750 C C . PHE A 1 103 ? 4.359 4.700 -2.308 1.00 96.81 103 PHE A C 1
ATOM 752 O O . PHE A 1 103 ? 3.220 5.066 -2.030 1.00 96.81 103 PHE A O 1
ATOM 759 N N . LEU A 1 104 ? 5.021 3.829 -1.537 1.00 97.38 104 LEU A N 1
ATOM 760 C CA . LEU A 1 104 ? 4.403 3.221 -0.354 1.00 97.38 104 LEU A CA 1
ATOM 761 C C . LEU A 1 104 ? 4.016 4.264 0.709 1.00 97.38 104 LEU A C 1
ATOM 763 O O . LEU A 1 104 ? 2.952 4.151 1.315 1.00 97.38 104 LEU A O 1
ATOM 767 N N . LYS A 1 105 ? 4.833 5.306 0.909 1.00 97.62 105 LYS A N 1
ATOM 768 C CA . LYS A 1 105 ? 4.513 6.430 1.811 1.00 97.62 105 LYS A CA 1
ATOM 769 C C . LYS A 1 105 ? 3.293 7.220 1.346 1.00 97.62 105 LYS A C 1
ATOM 771 O O . LYS A 1 105 ? 2.455 7.581 2.172 1.00 97.62 105 LYS A O 1
ATOM 776 N N . ASP A 1 106 ? 3.171 7.454 0.045 1.00 97.31 106 ASP A N 1
ATOM 777 C CA . ASP A 1 106 ? 2.010 8.136 -0.522 1.00 97.31 106 ASP A CA 1
ATOM 778 C C . ASP A 1 106 ? 0.736 7.278 -0.363 1.00 97.31 106 ASP A C 1
ATOM 780 O O . ASP A 1 106 ? -0.310 7.800 0.028 1.00 97.31 106 ASP A O 1
ATOM 784 N N . GLU A 1 107 ? 0.829 5.952 -0.534 1.00 97.44 107 GLU A N 1
ATOM 785 C CA . GLU A 1 107 ? -0.289 5.034 -0.265 1.00 97.44 107 GLU A CA 1
ATOM 786 C C . GLU A 1 107 ? -0.702 5.021 1.216 1.00 97.44 107 GLU A C 1
ATOM 788 O O . GLU A 1 107 ? -1.897 5.017 1.513 1.00 97.44 107 GLU A O 1
ATOM 793 N N . ILE A 1 108 ? 0.251 5.082 2.155 1.00 97.75 108 ILE A N 1
ATOM 794 C CA . ILE A 1 108 ? -0.041 5.232 3.595 1.00 97.75 108 ILE A CA 1
ATOM 795 C C . ILE A 1 108 ? -0.801 6.539 3.850 1.00 97.75 108 ILE A C 1
ATOM 797 O O . ILE A 1 108 ? -1.791 6.558 4.586 1.00 97.75 108 ILE A O 1
ATOM 801 N N . GLY A 1 109 ? -0.365 7.635 3.223 1.00 96.38 109 GLY A N 1
ATOM 802 C CA . GLY A 1 109 ? -1.045 8.927 3.301 1.00 96.38 109 GLY A CA 1
ATOM 803 C C . GLY A 1 109 ? -2.498 8.841 2.831 1.00 96.38 109 GLY A C 1
ATOM 804 O O . GLY A 1 109 ? -3.403 9.286 3.539 1.00 96.38 109 GLY A O 1
ATOM 805 N N . ARG A 1 110 ? -2.739 8.199 1.684 1.00 95.50 110 ARG A N 1
ATOM 806 C CA . ARG A 1 110 ? -4.087 7.997 1.129 1.00 95.50 110 ARG A CA 1
ATOM 807 C C . ARG A 1 110 ? -4.959 7.090 1.992 1.00 95.50 110 ARG A C 1
ATOM 809 O O . ARG A 1 110 ? -6.135 7.391 2.197 1.00 95.50 110 ARG A O 1
ATOM 816 N N . ALA A 1 111 ? -4.393 6.026 2.560 1.00 95.44 111 ALA A N 1
ATOM 817 C CA . ALA A 1 111 ? -5.107 5.145 3.482 1.00 95.44 111 ALA A CA 1
ATOM 818 C C . ALA A 1 111 ? -5.592 5.917 4.719 1.00 95.44 111 ALA A C 1
ATOM 820 O O . ALA A 1 111 ? -6.760 5.824 5.103 1.00 95.44 111 ALA A O 1
ATOM 821 N N . ARG A 1 112 ? -4.731 6.767 5.291 1.00 95.06 112 ARG A N 1
ATOM 822 C CA . ARG A 1 112 ? -5.085 7.640 6.420 1.00 95.06 112 ARG A CA 1
ATOM 823 C C . ARG A 1 112 ? -6.153 8.674 6.043 1.00 95.06 112 ARG A C 1
ATOM 825 O O . ARG A 1 112 ? -7.104 8.854 6.800 1.00 95.06 112 ARG A O 1
ATOM 832 N N . GLN A 1 113 ? -6.049 9.304 4.872 1.00 92.38 113 GLN A N 1
ATOM 833 C CA . GLN A 1 113 ? -7.061 10.245 4.363 1.00 92.38 113 GLN A CA 1
ATOM 834 C C . GLN A 1 113 ? -8.433 9.579 4.177 1.00 92.38 113 GLN A C 1
ATOM 836 O O . GLN A 1 113 ? -9.455 10.126 4.591 1.00 92.38 113 GLN A O 1
ATOM 841 N N . CYS A 1 114 ? -8.464 8.355 3.640 1.00 92.06 114 CYS A N 1
ATOM 842 C CA . CYS A 1 114 ? -9.691 7.566 3.531 1.00 92.06 114 CYS A CA 1
ATOM 843 C C . CYS A 1 114 ? -10.369 7.398 4.897 1.00 92.06 114 CYS A C 1
ATOM 845 O O . CYS A 1 114 ? -11.568 7.646 5.036 1.00 92.06 114 CYS A O 1
ATOM 847 N N . ARG A 1 115 ? -9.594 7.038 5.931 1.00 90.62 115 ARG A N 1
ATOM 848 C CA . ARG A 1 115 ? -10.110 6.848 7.298 1.00 90.62 115 ARG A CA 1
ATOM 849 C C . ARG A 1 115 ? -10.629 8.136 7.930 1.00 90.62 115 ARG A C 1
ATOM 851 O O . ARG A 1 115 ? -11.595 8.096 8.684 1.00 90.62 115 ARG A O 1
ATOM 858 N N . GLN A 1 116 ? -10.009 9.267 7.609 1.00 88.38 116 GLN A N 1
ATOM 859 C CA . GLN A 1 116 ? -10.448 10.592 8.054 1.00 88.38 116 GLN A CA 1
ATOM 860 C C . GLN A 1 116 ? -11.685 11.096 7.292 1.00 88.38 116 GLN A C 1
ATOM 862 O O . GLN A 1 116 ? -12.240 12.132 7.644 1.00 88.38 116 GLN A O 1
ATOM 867 N N . GLY A 1 117 ? -12.125 10.383 6.249 1.00 84.94 117 GLY A N 1
ATOM 868 C CA . GLY A 1 117 ? -13.260 10.772 5.414 1.00 84.94 117 GLY A CA 1
ATOM 869 C C . GLY A 1 117 ? -12.942 11.872 4.399 1.00 84.94 117 GLY A C 1
ATOM 870 O O . GLY A 1 117 ? -13.863 12.388 3.768 1.00 84.94 117 GLY A O 1
ATOM 871 N N . SER A 1 118 ? -11.664 12.225 4.219 1.00 82.69 118 SER A N 1
ATOM 872 C CA . SER A 1 118 ? -11.214 13.210 3.225 1.00 82.69 118 SER A CA 1
ATOM 873 C C . SER A 1 118 ? -11.005 12.610 1.832 1.00 82.69 118 SER A C 1
ATOM 875 O O . SER A 1 118 ? -10.871 13.349 0.860 1.00 82.69 118 SER A O 1
ATOM 877 N N . ALA A 1 119 ? -11.040 11.281 1.716 1.00 85.38 119 ALA A N 1
ATOM 878 C CA . ALA A 1 119 ? -11.024 10.558 0.451 1.00 85.38 119 ALA A CA 1
ATOM 879 C C . ALA A 1 119 ? -12.033 9.400 0.465 1.00 85.38 119 ALA A C 1
ATOM 881 O O . ALA A 1 119 ? -12.415 8.903 1.529 1.00 85.38 119 ALA A O 1
ATOM 882 N N . ARG A 1 120 ? -12.475 8.976 -0.725 1.00 87.88 120 ARG A N 1
ATOM 883 C CA . ARG A 1 120 ? -13.425 7.870 -0.897 1.00 87.88 120 ARG A CA 1
ATOM 884 C C . ARG A 1 120 ? -12.890 6.864 -1.904 1.00 87.88 120 ARG A C 1
ATOM 886 O O . ARG A 1 120 ? -12.559 7.245 -3.021 1.00 87.88 120 ARG A O 1
ATOM 893 N N . TYR A 1 121 ? -12.866 5.599 -1.507 1.00 89.31 121 TYR A N 1
ATOM 894 C CA . TYR A 1 121 ? -12.348 4.490 -2.297 1.00 89.31 121 TYR A CA 1
ATOM 895 C C . TYR A 1 121 ? -13.249 3.267 -2.150 1.00 89.31 121 TYR A C 1
ATOM 897 O O . TYR A 1 121 ? -13.791 2.995 -1.077 1.00 89.31 121 TYR A O 1
ATOM 905 N N . SER A 1 122 ? -13.399 2.508 -3.229 1.00 90.50 122 SER A N 1
ATOM 906 C CA . SER A 1 122 ? -14.083 1.219 -3.207 1.00 90.50 122 SER A CA 1
ATOM 907 C C . SER A 1 122 ? -13.144 0.085 -2.773 1.00 90.50 122 SER A C 1
ATOM 909 O O . SER A 1 122 ? -11.924 0.237 -2.680 1.00 90.50 122 SER A O 1
ATOM 911 N N . ALA A 1 123 ? -13.706 -1.107 -2.547 1.00 89.19 123 ALA A N 1
ATOM 912 C CA . ALA A 1 123 ? -12.903 -2.311 -2.323 1.00 89.19 123 ALA A CA 1
ATOM 913 C C . ALA A 1 123 ? -12.001 -2.651 -3.527 1.00 89.19 123 ALA A C 1
ATOM 915 O O . ALA A 1 123 ? -10.886 -3.139 -3.336 1.00 89.19 123 ALA A O 1
ATOM 916 N N . ALA A 1 124 ? -12.477 -2.390 -4.751 1.00 89.81 124 ALA A N 1
ATOM 917 C CA . ALA A 1 124 ? -11.739 -2.657 -5.983 1.00 89.81 124 ALA A CA 1
ATOM 918 C C . ALA A 1 124 ? -10.537 -1.711 -6.138 1.00 89.81 124 ALA A C 1
ATOM 920 O O . ALA A 1 124 ? -9.442 -2.157 -6.476 1.00 89.81 124 ALA A O 1
ATOM 921 N N . ASP A 1 125 ? -10.713 -0.435 -5.792 1.00 92.94 125 ASP A N 1
ATOM 922 C CA . ASP A 1 125 ? -9.639 0.564 -5.788 1.00 92.94 125 ASP A CA 1
ATOM 923 C C . ASP A 1 125 ? -8.500 0.149 -4.848 1.00 92.94 125 ASP A C 1
ATOM 925 O O . ASP A 1 125 ? -7.325 0.134 -5.226 1.00 92.94 125 ASP A O 1
ATOM 929 N N . TRP A 1 126 ? -8.841 -0.300 -3.637 1.00 93.06 126 TRP A N 1
ATOM 930 C CA . TRP A 1 126 ? -7.839 -0.800 -2.695 1.00 93.06 126 TRP A CA 1
ATOM 931 C C . TRP A 1 126 ? -7.214 -2.129 -3.107 1.00 93.06 126 TRP A C 1
ATOM 933 O O . TRP A 1 126 ? -6.058 -2.378 -2.772 1.00 93.06 126 TRP A O 1
ATOM 943 N N . ALA A 1 127 ? -7.923 -2.982 -3.851 1.00 93.62 127 ALA A N 1
ATOM 944 C CA . ALA A 1 127 ? -7.317 -4.177 -4.430 1.00 93.62 127 ALA A CA 1
ATOM 945 C C . ALA A 1 127 ? -6.226 -3.810 -5.452 1.00 93.62 127 ALA A C 1
ATOM 947 O O . ALA A 1 127 ? -5.138 -4.386 -5.410 1.00 93.62 127 ALA A O 1
ATOM 948 N N . LEU A 1 128 ? -6.469 -2.802 -6.298 1.00 94.44 128 LEU A N 1
ATOM 949 C CA . LEU A 1 128 ? -5.469 -2.277 -7.234 1.00 94.44 128 LEU A CA 1
ATOM 950 C C . LEU A 1 128 ? -4.272 -1.652 -6.506 1.00 94.44 128 LEU A C 1
ATOM 952 O O . LEU A 1 128 ? -3.130 -1.929 -6.872 1.00 94.44 128 LEU A O 1
ATOM 956 N N . SER A 1 129 ? -4.516 -0.870 -5.449 1.00 95.56 129 SER A N 1
ATOM 957 C CA . SER A 1 129 ? -3.445 -0.327 -4.600 1.00 95.56 129 SER A CA 1
ATOM 958 C C . SER A 1 129 ? -2.602 -1.446 -3.978 1.00 95.56 129 SER A C 1
ATOM 960 O O . SER A 1 129 ? -1.380 -1.444 -4.118 1.00 95.56 129 SER A O 1
ATOM 962 N N . ARG A 1 130 ? -3.227 -2.461 -3.364 1.00 95.81 130 ARG A N 1
ATOM 963 C CA . ARG A 1 130 ? -2.514 -3.606 -2.770 1.00 95.81 130 ARG A CA 1
ATOM 964 C C . ARG A 1 130 ? -1.691 -4.381 -3.793 1.00 95.81 130 ARG A C 1
ATOM 966 O O . ARG A 1 130 ? -0.549 -4.738 -3.502 1.00 95.81 130 ARG A O 1
ATOM 973 N N . GLN A 1 131 ? -2.234 -4.600 -4.990 1.00 96.12 131 GLN A N 1
ATOM 974 C CA . GLN A 1 131 ? -1.482 -5.224 -6.075 1.00 96.12 131 GLN A CA 1
ATOM 975 C C . GLN A 1 131 ? -0.252 -4.382 -6.423 1.00 96.12 131 GLN A C 1
ATOM 977 O O . GLN A 1 131 ? 0.858 -4.909 -6.454 1.00 96.12 131 GLN A O 1
ATOM 982 N N . ALA A 1 132 ? -0.422 -3.070 -6.597 1.00 96.75 132 ALA A N 1
ATOM 983 C CA . ALA A 1 132 ? 0.680 -2.177 -6.928 1.00 96.75 132 ALA A CA 1
ATOM 984 C C . ALA A 1 132 ? 1.752 -2.105 -5.829 1.00 96.75 132 ALA A C 1
ATOM 986 O O . ALA A 1 132 ? 2.941 -2.046 -6.144 1.00 96.75 132 ALA A O 1
ATOM 987 N N . GLN A 1 133 ? 1.354 -2.172 -4.553 1.00 96.00 133 GLN A N 1
ATOM 988 C CA . GLN A 1 133 ? 2.270 -2.295 -3.415 1.00 96.00 133 GLN A CA 1
ATOM 989 C C . GLN A 1 133 ? 3.075 -3.599 -3.481 1.00 96.00 133 GLN A C 1
ATOM 991 O O . GLN A 1 133 ? 4.285 -3.577 -3.276 1.00 96.00 133 GLN A O 1
ATOM 996 N N . SER A 1 134 ? 2.427 -4.730 -3.786 1.00 95.38 134 SER A N 1
ATOM 997 C CA . SER A 1 134 ? 3.119 -6.020 -3.930 1.00 95.38 134 SER A CA 1
ATOM 998 C C . SER A 1 134 ? 4.088 -6.030 -5.115 1.00 95.38 134 SER A C 1
ATOM 1000 O O . SER A 1 134 ? 5.180 -6.587 -5.027 1.00 95.38 134 SER A O 1
ATOM 1002 N N . ASP A 1 135 ? 3.724 -5.342 -6.199 1.00 96.50 135 ASP A N 1
ATOM 1003 C CA . ASP A 1 135 ? 4.529 -5.243 -7.411 1.00 96.50 135 ASP A CA 1
ATOM 1004 C C . ASP A 1 135 ? 5.810 -4.428 -7.194 1.00 96.50 135 ASP A C 1
ATOM 1006 O O . ASP A 1 135 ? 6.741 -4.610 -7.965 1.00 96.50 135 ASP A O 1
ATOM 1010 N N . GLN A 1 136 ? 5.907 -3.601 -6.139 1.00 95.38 136 GLN A N 1
ATOM 1011 C CA . GLN A 1 136 ? 7.144 -2.869 -5.807 1.00 95.38 136 GLN A CA 1
ATOM 1012 C C . GLN A 1 136 ? 8.309 -3.791 -5.426 1.00 95.38 136 GLN A C 1
ATOM 1014 O O . GLN A 1 136 ? 9.457 -3.363 -5.429 1.00 95.38 136 GLN A O 1
ATOM 1019 N N . PHE A 1 137 ? 8.019 -5.046 -5.083 1.00 93.06 137 PHE A N 1
ATOM 1020 C CA . PHE A 1 137 ? 9.024 -6.053 -4.748 1.00 93.06 137 PHE A CA 1
ATOM 1021 C C . PHE A 1 137 ? 9.323 -6.989 -5.926 1.00 93.06 137 PHE A C 1
ATOM 1023 O O . PHE A 1 137 ? 10.084 -7.944 -5.767 1.00 93.06 137 PHE A O 1
ATOM 1030 N N . ARG A 1 138 ? 8.706 -6.761 -7.096 1.00 92.12 138 ARG A N 1
ATOM 1031 C CA . ARG A 1 138 ? 8.891 -7.594 -8.284 1.00 92.12 138 ARG A CA 1
ATOM 1032 C C . ARG A 1 138 ? 9.684 -6.838 -9.353 1.00 92.12 138 ARG A C 1
ATOM 1034 O O . ARG A 1 138 ? 9.125 -5.905 -9.931 1.00 92.12 138 ARG A O 1
ATOM 1041 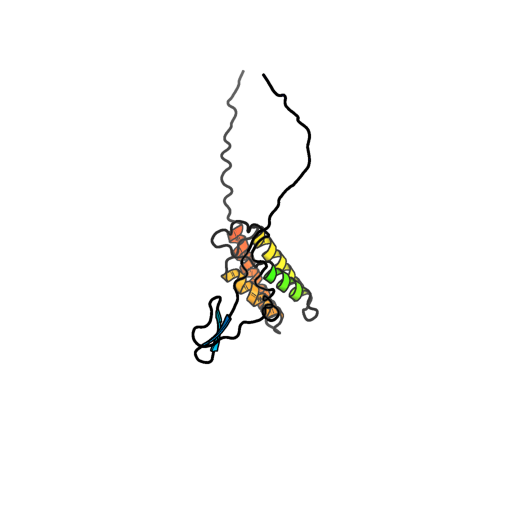N N . PRO A 1 139 ? 10.890 -7.319 -9.711 1.00 90.19 139 PRO A N 1
ATOM 1042 C CA . PRO A 1 139 ? 11.719 -6.692 -10.732 1.00 90.19 139 PRO A CA 1
ATOM 1043 C C . PRO A 1 139 ? 10.971 -6.460 -12.050 1.00 90.19 139 PRO A C 1
ATOM 1045 O O . PRO A 1 139 ? 10.425 -7.397 -12.637 1.00 90.19 139 PRO A O 1
ATOM 1048 N N . GLY A 1 140 ? 10.962 -5.214 -12.521 1.00 90.12 140 GLY A N 1
ATOM 1049 C CA . GLY A 1 140 ? 10.434 -4.807 -13.825 1.00 90.12 140 GLY A CA 1
ATOM 1050 C C . GLY A 1 140 ? 8.928 -4.524 -13.870 1.00 90.12 140 GLY A C 1
ATOM 1051 O O . GLY A 1 140 ? 8.432 -4.065 -14.900 1.00 90.12 140 GLY A O 1
ATOM 1052 N N . ALA A 1 141 ? 8.182 -4.765 -12.788 1.00 91.19 141 ALA A N 1
ATOM 1053 C CA . ALA A 1 141 ? 6.743 -4.490 -12.718 1.00 91.19 141 ALA A CA 1
ATOM 1054 C C . ALA A 1 141 ? 6.412 -3.145 -12.042 1.00 91.19 141 ALA A C 1
ATOM 1056 O O . ALA A 1 141 ? 5.298 -2.630 -12.190 1.00 91.19 141 ALA A O 1
ATOM 1057 N N . GLU A 1 142 ? 7.367 -2.571 -11.312 1.00 92.69 142 GLU A N 1
ATOM 1058 C CA . GLU A 1 142 ? 7.179 -1.467 -10.375 1.00 92.69 142 GLU A CA 1
ATOM 1059 C C . GLU A 1 142 ? 6.653 -0.190 -11.055 1.00 92.69 142 GLU A C 1
ATOM 1061 O O . GLU A 1 142 ? 5.656 0.361 -10.575 1.00 92.69 142 GLU A O 1
ATOM 1066 N N . PRO A 1 143 ? 7.227 0.291 -12.182 1.00 93.81 143 PRO A N 1
ATOM 1067 C CA . PRO A 1 143 ? 6.795 1.548 -12.793 1.00 93.81 143 PRO A CA 1
ATOM 1068 C C . PRO A 1 143 ? 5.365 1.481 -13.337 1.00 93.81 143 PRO A C 1
ATOM 1070 O O . PRO A 1 143 ? 4.558 2.375 -13.079 1.00 93.81 143 PRO A O 1
ATOM 1073 N N . ALA A 1 144 ? 5.028 0.399 -14.045 1.00 94.19 144 ALA A N 1
ATOM 1074 C CA . ALA A 1 144 ? 3.690 0.200 -14.593 1.00 94.19 144 ALA A CA 1
ATOM 1075 C C . ALA A 1 144 ? 2.651 0.027 -13.474 1.00 94.19 144 ALA A C 1
ATOM 1077 O O . ALA A 1 144 ? 1.531 0.527 -13.579 1.00 94.19 144 ALA A O 1
ATOM 1078 N N . ALA A 1 145 ? 3.020 -0.646 -12.381 1.00 95.00 145 ALA A N 1
ATOM 1079 C CA . ALA A 1 145 ? 2.170 -0.785 -11.206 1.00 95.00 145 ALA A CA 1
ATOM 1080 C C . ALA A 1 145 ? 1.853 0.564 -10.548 1.00 95.00 145 ALA A C 1
ATOM 1082 O O . ALA A 1 145 ? 0.685 0.845 -10.270 1.00 95.00 145 ALA A O 1
ATOM 1083 N N . ARG A 1 146 ? 2.865 1.426 -10.376 1.00 96.00 146 ARG A N 1
ATOM 1084 C CA . ARG A 1 146 ? 2.677 2.787 -9.851 1.00 96.00 146 ARG A CA 1
ATOM 1085 C C . ARG A 1 146 ? 1.747 3.608 -10.737 1.00 96.00 146 ARG A C 1
ATOM 1087 O O . ARG A 1 146 ? 0.803 4.200 -10.230 1.00 96.00 146 ARG A O 1
ATOM 1094 N N . GLN A 1 147 ? 1.953 3.581 -12.055 1.00 95.75 147 GLN A N 1
ATOM 1095 C CA . GLN A 1 147 ? 1.102 4.307 -13.008 1.00 95.75 147 GLN A CA 1
ATOM 1096 C C . GLN A 1 147 ? -0.366 3.864 -12.946 1.00 95.75 147 GLN A C 1
ATOM 1098 O O . GLN A 1 147 ? -1.261 4.708 -12.955 1.00 95.75 147 GLN A O 1
ATOM 1103 N N . ARG A 1 148 ? -0.633 2.554 -12.838 1.00 95.31 148 ARG A N 1
ATOM 1104 C CA . ARG A 1 148 ? -2.006 2.041 -12.690 1.00 95.31 148 ARG A CA 1
ATOM 1105 C C . ARG A 1 148 ? -2.665 2.523 -11.397 1.00 95.31 148 ARG A C 1
ATOM 1107 O O . ARG A 1 148 ? -3.824 2.931 -11.429 1.00 95.31 148 ARG A O 1
ATOM 1114 N N . ALA A 1 149 ? -1.939 2.492 -10.279 1.00 95.69 149 ALA A N 1
ATOM 1115 C CA . ALA A 1 149 ? -2.445 2.987 -9.000 1.00 95.69 149 ALA A CA 1
ATOM 1116 C C . ALA A 1 149 ? -2.702 4.503 -9.038 1.00 95.69 149 ALA A C 1
ATOM 1118 O O . ALA A 1 149 ? -3.763 4.952 -8.620 1.00 95.69 149 ALA A O 1
ATOM 1119 N N . GLU A 1 150 ? -1.779 5.285 -9.602 1.00 94.94 150 GLU A N 1
ATOM 1120 C CA . GLU A 1 150 ? -1.916 6.735 -9.788 1.00 94.94 150 GLU A CA 1
A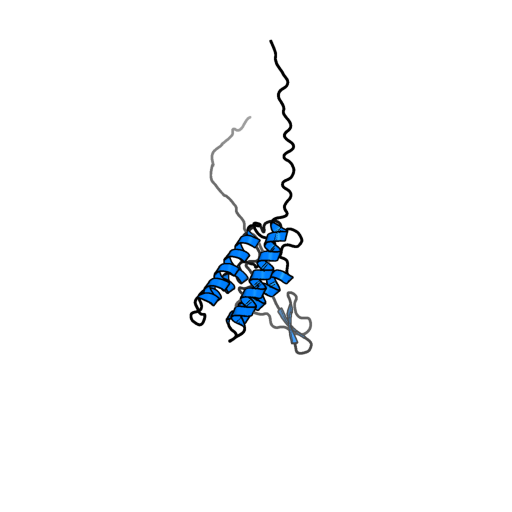TOM 1121 C C . GLU A 1 150 ? -3.166 7.087 -10.609 1.00 94.94 150 GLU A C 1
ATOM 1123 O O . GLU A 1 150 ? -3.960 7.935 -10.205 1.00 94.94 150 GLU A O 1
ATOM 1128 N N . ALA A 1 151 ? -3.382 6.398 -11.735 1.00 94.12 151 ALA A N 1
ATOM 1129 C CA . ALA A 1 151 ? -4.549 6.607 -12.587 1.00 94.12 151 ALA A CA 1
ATOM 1130 C C . ALA A 1 151 ? -5.863 6.315 -11.844 1.00 94.12 151 ALA A C 1
ATOM 1132 O O . ALA A 1 151 ? -6.823 7.081 -11.957 1.00 94.12 151 ALA A O 1
ATOM 1133 N N . MET A 1 152 ? -5.893 5.248 -11.039 1.00 93.88 152 MET A N 1
ATOM 1134 C CA . MET A 1 152 ? -7.029 4.942 -10.168 1.00 93.88 152 MET A CA 1
ATOM 1135 C C . MET A 1 152 ? -7.250 6.049 -9.129 1.00 93.88 152 MET A C 1
ATOM 1137 O O . MET A 1 152 ? -8.371 6.537 -8.995 1.00 93.88 152 MET A O 1
ATOM 1141 N N . HIS A 1 153 ? -6.197 6.522 -8.453 1.00 92.81 153 HIS A N 1
ATOM 1142 C CA . HIS A 1 153 ? -6.308 7.592 -7.453 1.00 92.81 153 HIS A CA 1
ATOM 1143 C C . HIS A 1 153 ? -6.820 8.899 -8.055 1.00 92.81 153 HIS A C 1
ATOM 1145 O O . HIS A 1 153 ? -7.657 9.574 -7.456 1.00 92.81 153 HIS A O 1
ATOM 1151 N N . GLN A 1 154 ? -6.371 9.240 -9.264 1.00 91.56 154 GLN A N 1
ATOM 1152 C CA . GLN A 1 154 ? -6.878 10.393 -10.004 1.00 91.56 154 GLN A CA 1
ATOM 1153 C C . GLN A 1 154 ? -8.356 10.230 -10.377 1.00 91.56 154 GLN A C 1
ATOM 1155 O O . GLN A 1 154 ? -9.119 11.192 -10.280 1.00 91.56 154 GLN A O 1
ATOM 1160 N N . ALA A 1 155 ? -8.782 9.030 -10.77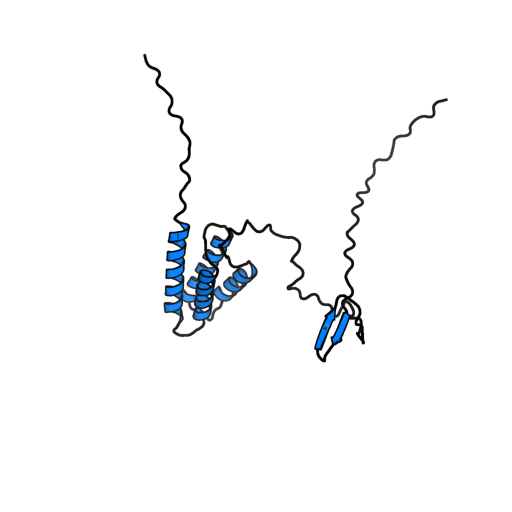9 1.00 88.12 155 ALA A N 1
ATOM 1161 C CA . ALA A 1 155 ? -10.188 8.745 -11.053 1.00 88.12 155 ALA A CA 1
ATOM 1162 C C . ALA A 1 155 ? -11.047 8.865 -9.780 1.00 88.12 155 ALA A C 1
ATOM 1164 O O . ALA A 1 155 ? -12.072 9.549 -9.793 1.00 88.12 155 ALA A O 1
ATOM 1165 N N . ALA A 1 156 ? -10.591 8.292 -8.663 1.00 84.94 156 ALA A N 1
ATOM 1166 C CA . ALA A 1 156 ? -11.263 8.373 -7.368 1.00 84.94 156 ALA A CA 1
ATOM 1167 C C . ALA A 1 156 ? -11.375 9.822 -6.862 1.00 84.94 156 ALA A C 1
ATOM 1169 O O . ALA A 1 156 ? -12.434 10.231 -6.386 1.00 84.94 156 ALA A O 1
ATOM 1170 N N . ALA A 1 157 ? -10.329 10.638 -7.037 1.00 84.44 157 ALA A N 1
ATOM 1171 C CA . ALA A 1 157 ? -10.342 12.053 -6.666 1.00 84.44 157 ALA A CA 1
ATOM 1172 C C . ALA A 1 157 ? -11.393 12.860 -7.448 1.00 84.44 157 ALA A C 1
ATOM 1174 O O . ALA A 1 157 ? -12.069 13.711 -6.871 1.00 84.44 157 ALA A O 1
ATOM 1175 N N . ARG A 1 158 ? -11.592 12.567 -8.742 1.00 80.62 158 ARG A N 1
ATOM 1176 C CA . ARG A 1 158 ? -12.636 13.220 -9.558 1.00 80.62 158 ARG A CA 1
ATOM 1177 C C . ARG A 1 158 ? -14.041 12.891 -9.059 1.00 80.62 158 ARG A C 1
ATOM 1179 O O . ARG A 1 158 ? -14.892 13.772 -9.017 1.00 80.62 158 ARG A O 1
ATOM 1186 N N . VAL A 1 159 ? -14.275 11.645 -8.647 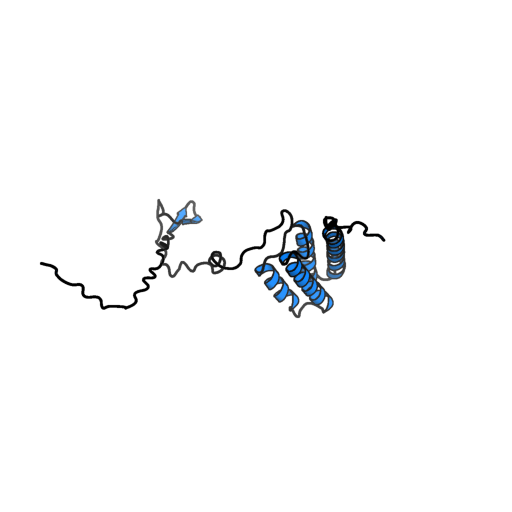1.00 72.94 159 VAL A N 1
ATOM 1187 C CA . VAL A 1 159 ? -15.564 11.212 -8.084 1.00 72.94 159 VAL A CA 1
ATOM 1188 C C . VAL A 1 159 ? -15.776 11.786 -6.679 1.00 72.94 159 VAL A C 1
ATOM 1190 O O . VAL A 1 159 ? -16.867 12.251 -6.361 1.00 72.94 159 VAL A O 1
ATOM 1193 N N . GLY A 1 160 ? -14.733 11.807 -5.845 1.00 63.34 160 GLY A N 1
ATOM 1194 C CA . GLY A 1 160 ? -14.771 12.382 -4.497 1.00 63.34 160 GLY A CA 1
ATOM 1195 C C . GLY A 1 160 ? -14.938 13.907 -4.475 1.00 63.34 160 GLY A C 1
ATOM 1196 O O . GLY A 1 160 ? -15.545 14.433 -3.545 1.00 63.34 160 GLY A O 1
ATOM 1197 N N . GLY A 1 161 ? -14.450 14.602 -5.508 1.00 55.47 161 GLY A N 1
ATOM 1198 C CA . GLY A 1 161 ? -14.575 16.051 -5.687 1.00 55.47 161 GLY A CA 1
ATOM 1199 C C . GLY A 1 161 ? -15.939 16.529 -6.201 1.00 55.47 161 GLY A C 1
ATOM 1200 O O . GLY A 1 161 ? -16.238 17.714 -6.093 1.00 55.47 161 GLY A O 1
ATOM 1201 N N . LEU A 1 162 ? -16.806 15.638 -6.698 1.00 47.50 162 LEU A N 1
ATOM 1202 C CA . LEU A 1 162 ? -18.178 15.955 -7.129 1.00 47.50 162 LEU A CA 1
ATOM 1203 C C . LEU A 1 162 ? -19.162 16.058 -5.950 1.00 47.50 162 LEU A C 1
ATOM 1205 O O . LEU A 1 162 ? -20.297 15.591 -6.030 1.00 47.50 162 LEU A O 1
ATOM 1209 N N . ARG A 1 163 ? -18.755 16.668 -4.834 1.00 45.19 163 ARG A N 1
ATOM 1210 C CA . ARG A 1 163 ? -19.694 17.022 -3.767 1.00 45.19 163 ARG A CA 1
ATOM 1211 C C . ARG A 1 163 ? -20.427 18.298 -4.197 1.00 45.19 163 ARG A C 1
ATOM 1213 O O . ARG A 1 163 ? -19.790 19.349 -4.196 1.00 45.19 163 ARG A O 1
ATOM 1220 N N . PRO A 1 164 ? -21.729 18.269 -4.547 1.00 40.72 164 PRO A N 1
ATOM 1221 C CA . PRO A 1 164 ? -22.505 19.494 -4.507 1.00 40.72 164 PRO A CA 1
ATOM 1222 C C . PRO A 1 164 ? -22.481 19.971 -3.052 1.00 40.72 164 PRO A C 1
ATOM 1224 O O . PRO A 1 164 ? -23.015 19.311 -2.158 1.00 40.72 164 PRO A O 1
ATOM 1227 N N . GLU A 1 165 ? -21.802 21.088 -2.800 1.00 43.97 165 GLU A N 1
ATOM 1228 C CA . GLU A 1 165 ? -22.159 21.944 -1.674 1.00 43.97 165 GLU A CA 1
ATOM 1229 C C . GLU A 1 165 ? -23.677 22.164 -1.773 1.00 43.97 165 GLU A C 1
ATOM 1231 O O . GLU A 1 165 ? -24.153 22.579 -2.838 1.00 43.97 165 GLU A O 1
ATOM 1236 N N . PRO A 1 166 ? -24.475 21.828 -0.744 1.00 45.84 166 PRO A N 1
ATOM 1237 C CA . PRO A 1 166 ? -25.867 22.244 -0.749 1.00 45.84 166 PRO A CA 1
ATOM 1238 C C . PRO A 1 166 ? -25.878 23.771 -0.908 1.00 45.84 166 PRO A C 1
ATOM 1240 O O . PRO A 1 166 ? -25.076 24.438 -0.247 1.00 45.84 166 PRO A O 1
ATOM 1243 N N . PRO A 1 167 ? -26.736 24.352 -1.769 1.00 44.16 167 PRO A N 1
ATOM 1244 C CA . PRO A 1 167 ? -26.870 25.796 -1.801 1.00 44.16 167 PRO A CA 1
ATOM 1245 C C . PRO A 1 167 ? -27.219 26.228 -0.381 1.00 44.16 167 PRO A C 1
ATOM 1247 O O . PRO A 1 167 ? -28.229 25.791 0.173 1.00 44.16 167 PRO A O 1
ATOM 1250 N N . MET A 1 168 ? -26.343 27.028 0.223 1.00 46.75 168 MET A N 1
ATOM 1251 C CA . MET A 1 168 ? -26.604 27.711 1.479 1.00 46.75 168 MET A CA 1
ATOM 1252 C C . MET A 1 168 ? -27.885 28.522 1.281 1.00 46.75 168 MET A C 1
ATOM 1254 O O . MET A 1 168 ? -27.872 29.624 0.732 1.00 46.75 168 MET A O 1
ATOM 1258 N N . ALA A 1 169 ? -29.014 27.934 1.670 1.00 54.66 169 ALA A N 1
ATOM 1259 C CA . ALA A 1 169 ? -30.302 28.589 1.718 1.00 54.66 169 ALA A CA 1
ATOM 1260 C C . ALA A 1 169 ? -30.239 29.579 2.883 1.00 54.66 169 ALA A C 1
ATOM 1262 O O . ALA A 1 169 ? -30.578 29.273 4.020 1.00 54.66 169 ALA A O 1
ATOM 1263 N N . GLY A 1 170 ? -29.712 30.759 2.581 1.00 44.50 170 GLY A N 1
ATOM 1264 C CA . GLY A 1 170 ? -29.560 31.882 3.491 1.00 44.50 170 GLY A CA 1
ATOM 1265 C C . GLY A 1 170 ? -30.006 33.154 2.797 1.00 44.50 170 GLY A C 1
ATOM 1266 O O . GLY A 1 170 ? -29.240 34.100 2.649 1.00 44.50 170 GLY A O 1
ATOM 1267 N N . ALA A 1 171 ? -31.248 33.148 2.319 1.00 52.66 171 ALA A N 1
ATOM 1268 C CA . ALA A 1 171 ? -31.945 34.355 1.930 1.00 52.66 171 ALA A CA 1
ATOM 1269 C C . ALA A 1 171 ? -32.053 35.289 3.143 1.00 52.66 171 ALA A C 1
ATOM 1271 O O . ALA A 1 171 ? -32.683 34.951 4.141 1.00 52.66 171 ALA A O 1
ATOM 1272 N N . SER A 1 172 ? -31.473 36.479 3.035 1.00 46.53 172 SER A N 1
ATOM 1273 C CA . SER A 1 172 ? -31.944 37.688 3.712 1.00 46.53 172 SER A CA 1
ATOM 1274 C C . SER A 1 172 ? -31.393 38.897 2.966 1.00 46.53 172 SER A C 1
ATOM 1276 O O . SER A 1 172 ? -30.349 39.446 3.296 1.00 46.53 172 SER A O 1
ATOM 1278 N N . ALA A 1 173 ? -32.112 39.294 1.918 1.00 57.34 173 ALA A N 1
ATOM 1279 C CA . ALA A 1 173 ? -32.030 40.647 1.396 1.00 57.34 173 ALA A CA 1
ATOM 1280 C C . ALA A 1 173 ? -32.729 41.588 2.397 1.00 57.34 173 ALA A C 1
ATOM 1282 O O . ALA A 1 173 ? -33.922 41.390 2.654 1.00 57.34 173 ALA A O 1
ATOM 1283 N N . PRO A 1 174 ? -32.064 42.610 2.963 1.00 57.00 174 PRO A N 1
ATOM 1284 C CA . PRO A 1 174 ? -32.784 43.666 3.652 1.00 57.00 174 PRO A CA 1
ATOM 1285 C C . PRO A 1 174 ? -33.515 44.534 2.621 1.00 57.00 174 PRO A C 1
ATOM 1287 O O . PRO A 1 174 ? -32.932 45.083 1.684 1.00 57.00 174 PRO A O 1
ATOM 1290 N N . ARG A 1 175 ? -34.836 44.611 2.800 1.00 56.34 175 ARG A N 1
ATOM 1291 C CA . ARG A 1 175 ? -35.731 45.536 2.105 1.00 56.34 175 ARG A CA 1
ATOM 1292 C C . ARG A 1 175 ? -35.289 46.986 2.338 1.00 56.34 175 ARG A C 1
ATOM 1294 O O . ARG A 1 175 ? -34.788 47.336 3.399 1.00 56.34 175 ARG A O 1
ATOM 1301 N N . ARG A 1 176 ? -35.546 47.795 1.310 1.00 56.22 176 ARG A N 1
ATOM 1302 C CA . ARG A 1 176 ? -35.442 49.259 1.231 1.00 56.22 176 ARG A CA 1
ATOM 1303 C C . ARG A 1 176 ? -35.840 49.984 2.522 1.00 56.22 176 ARG A C 1
ATOM 1305 O O . ARG A 1 176 ? -36.907 49.702 3.059 1.00 56.22 176 ARG A O 1
ATOM 1312 N N . SER A 1 177 ? -35.091 51.039 2.836 1.00 54.94 177 SER A N 1
ATOM 1313 C CA . SER A 1 177 ? -35.621 52.246 3.476 1.00 54.94 177 SER A CA 1
ATOM 1314 C C . SER A 1 177 ? -35.111 53.464 2.704 1.00 54.94 177 SER A C 1
ATOM 1316 O O . SER A 1 177 ? -33.905 53.685 2.624 1.00 54.94 177 SER A O 1
ATOM 1318 N N . SER A 1 178 ? -36.046 54.187 2.083 1.00 48.47 178 SER A N 1
ATOM 1319 C CA . SER A 1 178 ? -35.869 55.524 1.494 1.00 48.47 178 SER A CA 1
ATOM 1320 C C . SER A 1 178 ? -35.638 56.581 2.586 1.00 48.47 178 SER A C 1
ATOM 1322 O O . SER A 1 178 ? -35.893 56.312 3.764 1.00 48.47 178 SER A O 1
ATOM 1324 N N . PRO A 1 179 ? -35.171 57.778 2.209 1.00 65.06 179 PRO A N 1
ATOM 1325 C CA . PRO A 1 179 ? -36.104 58.907 2.069 1.00 65.06 179 PRO A CA 1
ATOM 1326 C C . PRO A 1 179 ? -36.307 59.367 0.622 1.00 65.06 179 PRO A C 1
ATOM 1328 O O . PRO A 1 179 ? -35.356 59.267 -0.184 1.00 65.06 179 PRO A O 1
#

InterPro domains:
  IPR025392 Domain of unknown function DUF4124 [PF13511] (14-46)

Sequence (179 aa):
MTKKKTLRGLALVLSVLAGVSQAGEIWKCQQDGQVRYSDRPCPAQGDTLSPRVLQPNVVAAERAASGAAAPRLVGNVCPDDIEIAAMETRATTSSLGPAEQRFLKDEIGRARQCRQGSARYSAADWALSRQAQSDQFRPGAEPAARQRAEAMHQAAARVGGLRPEPPMAGASAPRRSSP

Secondary structure (DSSP, 8-state):
-----------------------PPPEEEEETTEEEEESS--SS-EEEPPTTT----TTSS--SSS-------TT-----HHHHHHHHHHHT-TTS-HHHHHHHHHHHHHHHHHHHTSS---HHHHHHHHHHHHHTTSTTTHHHHHHHHHHHHHHHHHHHT---PPP-----PPP----

Organism: NCBI:txid2070761

Radius of gyration: 30.05 Å; chains: 1; bounding box: 58×98×90 Å

pLDDT: mean 72.08, std 20.93, range [35.06, 97.75]